Protein AF-U7NM85-F1 (afdb_monomer_lite)

Structure (mmCIF, N/CA/C/O backbone):
data_AF-U7NM85-F1
#
_entry.id   AF-U7NM85-F1
#
loop_
_atom_site.group_PDB
_atom_site.id
_atom_site.type_symbol
_atom_site.label_atom_id
_atom_site.label_alt_id
_atom_site.label_comp_id
_atom_site.label_asym_id
_atom_site.label_entity_id
_atom_site.label_seq_id
_atom_site.pdbx_PDB_ins_code
_atom_site.Cartn_x
_atom_site.Cartn_y
_atom_site.Cartn_z
_atom_site.occupancy
_atom_site.B_iso_or_equiv
_atom_site.auth_seq_id
_atom_site.auth_comp_id
_atom_site.auth_asym_id
_atom_site.auth_atom_id
_atom_site.pdbx_PDB_model_num
ATOM 1 N N . MET A 1 1 ? -12.294 -4.761 1.998 1.00 62.00 1 MET A N 1
ATOM 2 C CA . MET A 1 1 ? -12.013 -6.210 2.152 1.00 62.00 1 MET A CA 1
ATOM 3 C C . MET A 1 1 ? -13.044 -7.028 1.376 1.00 62.00 1 MET A C 1
ATOM 5 O O . MET A 1 1 ? -14.125 -6.494 1.140 1.00 62.00 1 MET A O 1
ATOM 9 N N . PRO A 1 2 ? -12.750 -8.276 0.957 1.00 69.38 2 PRO A N 1
ATOM 10 C CA . PRO A 1 2 ? -13.762 -9.160 0.371 1.00 69.38 2 PRO A CA 1
ATOM 11 C C . PRO A 1 2 ? -14.912 -9.360 1.367 1.00 69.38 2 PRO A C 1
ATOM 13 O O . PRO A 1 2 ? -14.653 -9.722 2.514 1.00 69.38 2 PRO A O 1
ATOM 16 N N . ARG A 1 3 ? -16.158 -9.092 0.951 1.00 71.69 3 ARG A N 1
ATOM 17 C CA . ARG A 1 3 ? -17.330 -9.045 1.851 1.00 71.69 3 ARG A CA 1
ATOM 18 C C . ARG A 1 3 ? -17.535 -10.335 2.647 1.00 71.69 3 ARG A C 1
ATOM 20 O O . ARG A 1 3 ? -17.899 -10.267 3.814 1.00 71.69 3 ARG A O 1
ATOM 27 N N . ASP A 1 4 ? -17.208 -11.474 2.050 1.00 82.88 4 ASP A N 1
ATOM 28 C CA . ASP A 1 4 ? -17.485 -12.786 2.637 1.00 82.88 4 ASP A CA 1
ATOM 29 C C . ASP A 1 4 ? -16.256 -13.421 3.306 1.00 82.88 4 ASP A C 1
ATOM 31 O O . ASP A 1 4 ? -16.306 -14.581 3.704 1.00 82.88 4 ASP A O 1
ATOM 35 N N . PHE A 1 5 ? -15.131 -12.702 3.432 1.00 86.75 5 PHE A N 1
ATOM 36 C CA . PHE A 1 5 ? -13.894 -13.284 3.973 1.00 86.75 5 PHE A CA 1
ATOM 37 C C . PHE A 1 5 ? -14.094 -13.855 5.383 1.00 86.75 5 PHE A C 1
ATOM 39 O O . PHE A 1 5 ? -13.822 -15.029 5.616 1.00 86.75 5 PHE A O 1
ATOM 46 N N . PHE A 1 6 ? -14.616 -13.042 6.308 1.00 85.06 6 PHE A N 1
ATOM 47 C CA . PHE A 1 6 ? -14.800 -13.452 7.702 1.00 85.06 6 PHE A CA 1
ATOM 48 C C . PHE A 1 6 ? -15.897 -14.509 7.873 1.00 85.06 6 PHE A C 1
ATOM 50 O O . PHE A 1 6 ? -15.776 -15.377 8.732 1.00 85.06 6 PHE A O 1
ATOM 57 N N . ALA A 1 7 ? -16.933 -14.476 7.029 1.00 87.50 7 ALA A N 1
ATOM 58 C CA . ALA A 1 7 ? -18.007 -15.469 7.039 1.00 87.50 7 ALA A CA 1
ATOM 59 C C . ALA A 1 7 ? -17.527 -16.868 6.615 1.00 87.50 7 ALA A C 1
ATOM 61 O O . ALA A 1 7 ? -18.120 -17.867 7.010 1.00 87.50 7 ALA A O 1
ATOM 62 N N . ASN A 1 8 ? -16.442 -16.938 5.839 1.00 88.00 8 ASN A N 1
ATOM 63 C CA . ASN A 1 8 ? -15.856 -18.181 5.343 1.00 88.00 8 ASN A CA 1
ATOM 64 C C . ASN A 1 8 ? -14.686 -18.690 6.201 1.00 88.00 8 ASN A C 1
ATOM 66 O O . ASN A 1 8 ? -13.965 -19.594 5.776 1.00 88.00 8 ASN A O 1
ATOM 70 N N . LEU A 1 9 ? -14.453 -18.114 7.386 1.00 90.19 9 LEU A N 1
ATOM 71 C CA . LEU A 1 9 ? -13.409 -18.606 8.278 1.00 90.19 9 LEU A CA 1
ATOM 72 C C . LEU A 1 9 ? -13.770 -19.985 8.829 1.00 90.19 9 LEU A C 1
ATOM 74 O O . LEU A 1 9 ? -14.888 -20.235 9.275 1.00 90.19 9 LEU A O 1
ATOM 78 N N . THR A 1 10 ? -12.778 -20.868 8.830 1.00 91.25 10 THR A N 1
ATOM 79 C CA . THR A 1 10 ? -12.891 -22.219 9.373 1.00 91.25 10 THR A CA 1
ATOM 80 C C . THR A 1 10 ? -12.144 -22.324 10.712 1.00 91.25 10 THR A C 1
ATOM 82 O O . THR A 1 10 ? -11.177 -21.588 10.930 1.00 91.25 10 THR A O 1
ATOM 85 N N . PRO A 1 11 ? -12.561 -23.225 11.626 1.00 92.00 11 PRO A N 1
ATOM 86 C CA . PRO A 1 11 ? -11.839 -23.471 12.881 1.00 92.00 11 PRO A CA 1
ATOM 87 C C . PRO A 1 11 ? -10.440 -24.067 12.674 1.00 92.00 11 PRO A C 1
ATOM 89 O O . PRO A 1 11 ? -9.566 -23.914 13.524 1.00 92.00 11 PRO A O 1
ATOM 92 N N . GLU A 1 12 ? -10.228 -24.757 11.554 1.00 94.31 12 GLU A N 1
ATOM 93 C CA . GLU A 1 12 ? -8.936 -25.319 11.175 1.00 94.31 12 GLU A CA 1
ATOM 94 C C . GLU A 1 12 ? -8.143 -24.311 10.345 1.00 94.31 12 GLU A C 1
ATOM 96 O O . GLU A 1 12 ? -8.669 -23.678 9.432 1.00 94.31 12 GLU A O 1
ATOM 101 N N . TRP A 1 13 ? -6.852 -24.161 10.634 1.00 90.56 13 TRP A N 1
ATOM 102 C CA . TRP A 1 13 ? -6.017 -23.241 9.873 1.00 90.56 13 TRP A CA 1
ATOM 103 C C . TRP A 1 13 ? -5.781 -23.756 8.451 1.00 90.56 13 TRP A C 1
ATOM 105 O O . TRP A 1 13 ? -5.129 -24.782 8.250 1.00 90.56 13 TRP A O 1
ATOM 115 N N . GLN A 1 14 ? -6.257 -23.011 7.454 1.00 90.44 14 GLN A N 1
ATOM 116 C CA . GLN A 1 14 ? -6.033 -23.300 6.043 1.00 90.44 14 GLN A CA 1
ATOM 117 C C . GLN A 1 14 ? -5.528 -22.068 5.287 1.00 90.44 14 GLN A C 1
ATOM 119 O O . GLN A 1 14 ? -5.523 -20.932 5.766 1.00 90.44 14 GLN A O 1
ATOM 124 N N . ARG A 1 15 ? -5.094 -22.282 4.039 1.00 88.19 15 ARG A N 1
ATOM 125 C CA . ARG A 1 15 ? -4.506 -21.228 3.196 1.00 88.19 15 ARG A CA 1
ATOM 126 C C . ARG A 1 15 ? -5.453 -20.035 2.981 1.00 88.19 15 ARG A C 1
ATOM 128 O O . ARG A 1 15 ? -4.959 -18.920 2.785 1.00 88.19 15 ARG A O 1
ATOM 135 N N . HIS A 1 16 ? -6.766 -20.268 2.995 1.00 87.12 16 HIS A N 1
ATOM 136 C CA . HIS A 1 16 ? -7.799 -19.256 2.773 1.00 87.12 16 HIS A CA 1
ATOM 137 C C . HIS A 1 16 ? -8.193 -18.477 4.042 1.00 87.12 16 HIS A C 1
ATOM 139 O O . HIS A 1 16 ? -8.842 -17.446 3.914 1.00 87.12 16 HIS A O 1
ATOM 145 N N . ASN A 1 17 ? -7.747 -18.886 5.237 1.00 89.19 17 ASN A N 1
ATOM 146 C CA . ASN A 1 17 ? -7.976 -18.148 6.490 1.00 89.19 17 ASN A CA 1
ATOM 147 C C . ASN A 1 17 ? -7.093 -16.890 6.609 1.00 89.19 17 ASN A C 1
ATOM 149 O O . ASN A 1 17 ? -7.230 -16.121 7.556 1.00 89.19 17 ASN A O 1
ATOM 153 N N . ALA A 1 18 ? -6.161 -16.678 5.674 1.00 89.94 18 ALA A N 1
ATOM 154 C CA . ALA A 1 18 ? -5.207 -15.575 5.706 1.00 89.94 18 ALA A CA 1
ATOM 155 C C . ALA A 1 18 ? -5.593 -14.442 4.742 1.00 89.94 18 ALA A C 1
ATOM 157 O O . ALA A 1 18 ? -5.858 -14.679 3.562 1.00 89.94 18 ALA A O 1
ATOM 158 N N . LEU A 1 19 ? -5.499 -13.196 5.215 1.00 91.56 19 LEU A N 1
ATOM 159 C CA . LEU A 1 19 ? -5.507 -12.008 4.360 1.00 91.56 19 LEU A CA 1
ATOM 16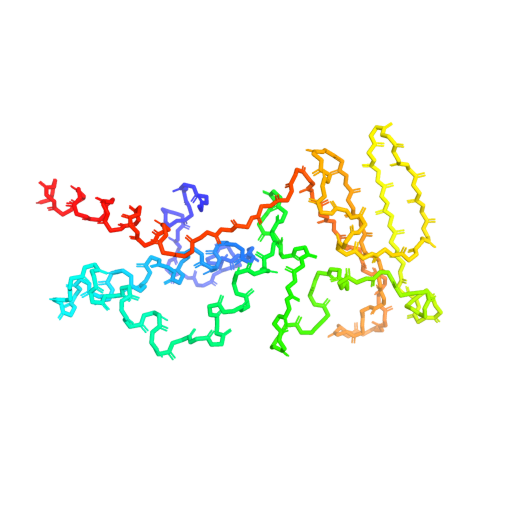0 C C . LEU A 1 19 ? -4.189 -11.937 3.575 1.00 91.56 19 LEU A C 1
ATOM 162 O O . LEU A 1 19 ? -3.108 -11.868 4.164 1.00 91.56 19 LEU A O 1
ATOM 166 N N . ARG A 1 20 ? -4.270 -11.983 2.240 1.00 89.88 20 ARG A N 1
ATOM 167 C CA . ARG A 1 20 ? -3.089 -12.133 1.366 1.00 89.88 20 ARG A CA 1
ATOM 168 C C . ARG A 1 20 ? -2.649 -10.865 0.650 1.00 89.88 20 ARG A C 1
ATOM 170 O O . ARG A 1 20 ? -1.470 -10.771 0.325 1.00 89.88 20 ARG A O 1
ATOM 177 N N . SER A 1 21 ? -3.554 -9.922 0.397 1.00 93.69 21 SER A N 1
ATOM 178 C CA . SER A 1 21 ? -3.169 -8.645 -0.207 1.00 93.69 21 SER A CA 1
ATOM 179 C C . SER A 1 21 ? -2.660 -7.676 0.854 1.00 93.69 21 SER A C 1
ATOM 181 O O . SER A 1 21 ? -3.099 -7.695 2.009 1.00 93.69 21 SER A O 1
ATOM 183 N N . ASP A 1 22 ? -1.726 -6.820 0.453 1.00 96.31 22 ASP A N 1
ATOM 184 C CA . ASP A 1 22 ? -1.146 -5.805 1.329 1.00 96.31 22 ASP A CA 1
ATOM 185 C C . ASP A 1 22 ? -2.226 -4.863 1.857 1.00 96.31 22 ASP A C 1
ATOM 187 O O . ASP A 1 22 ? -2.297 -4.598 3.057 1.00 96.31 22 ASP A O 1
ATOM 191 N N . TYR A 1 23 ? -3.135 -4.441 0.977 1.00 96.50 23 TYR A N 1
ATOM 192 C CA . TYR A 1 23 ? -4.236 -3.559 1.327 1.00 96.50 23 TYR A CA 1
ATOM 193 C C . TYR A 1 23 ? -5.235 -4.215 2.286 1.00 96.50 23 TYR A C 1
ATOM 195 O O . TYR A 1 23 ? -5.693 -3.567 3.224 1.00 96.50 23 TYR A O 1
ATOM 203 N N . ALA A 1 24 ? -5.551 -5.506 2.119 1.00 94.88 24 ALA A N 1
ATOM 204 C CA . ALA A 1 24 ? -6.451 -6.190 3.047 1.00 94.88 24 ALA A CA 1
ATOM 205 C C . ALA A 1 24 ? -5.838 -6.310 4.450 1.00 94.88 24 ALA A C 1
ATOM 207 O O . ALA A 1 24 ? -6.533 -6.088 5.438 1.00 94.88 24 ALA A O 1
ATOM 208 N N . ARG A 1 25 ? -4.531 -6.588 4.546 1.00 95.12 25 ARG A N 1
ATOM 209 C CA . ARG A 1 25 ? -3.815 -6.586 5.832 1.00 95.12 25 ARG A CA 1
ATOM 210 C C . ARG A 1 25 ? -3.790 -5.198 6.465 1.00 95.12 25 ARG A C 1
ATOM 212 O O . ARG A 1 25 ? -4.056 -5.081 7.656 1.00 95.12 25 ARG A O 1
ATOM 219 N N . ARG A 1 26 ? -3.539 -4.148 5.674 1.00 95.81 26 ARG A N 1
ATOM 220 C CA . ARG A 1 26 ? -3.637 -2.759 6.145 1.00 95.81 26 ARG A CA 1
ATOM 221 C C . ARG A 1 26 ? -5.033 -2.461 6.697 1.00 95.81 26 ARG A C 1
ATOM 223 O O . ARG A 1 26 ? -5.139 -1.899 7.780 1.00 95.81 26 ARG A O 1
ATOM 230 N N . GLN A 1 27 ? -6.084 -2.840 5.974 1.00 95.38 27 GLN A N 1
ATOM 231 C CA . GLN A 1 27 ? -7.461 -2.583 6.392 1.00 95.38 27 GLN A CA 1
ATOM 232 C C . GLN A 1 27 ? -7.817 -3.316 7.690 1.00 95.38 27 GLN A C 1
ATOM 234 O O . GLN A 1 27 ? -8.435 -2.731 8.571 1.00 95.38 27 GLN A O 1
ATOM 239 N N . ALA A 1 28 ? -7.370 -4.564 7.850 1.00 94.88 28 ALA A N 1
ATOM 240 C CA . ALA A 1 28 ? -7.542 -5.286 9.106 1.00 94.88 28 ALA A CA 1
ATOM 241 C C . ALA A 1 28 ? -6.839 -4.591 10.281 1.00 94.88 28 ALA A C 1
ATOM 243 O O . ALA A 1 28 ? -7.423 -4.505 11.354 1.00 94.88 28 ALA A O 1
ATOM 244 N N . LEU A 1 29 ? -5.628 -4.049 10.088 1.00 95.81 29 LEU A N 1
ATOM 245 C CA . LEU A 1 29 ? -4.950 -3.267 11.131 1.00 95.81 29 LEU A CA 1
ATOM 246 C C . LEU A 1 29 ? -5.770 -2.037 11.536 1.00 95.81 29 LEU A C 1
ATOM 248 O O . LEU A 1 29 ? -5.973 -1.813 12.721 1.00 95.81 29 LEU A O 1
ATOM 252 N N . VAL A 1 30 ? -6.294 -1.289 10.560 1.00 97.06 30 VAL A N 1
ATOM 253 C CA . VAL A 1 30 ? -7.152 -0.120 10.815 1.00 97.06 30 VAL A CA 1
ATOM 254 C C . VAL A 1 30 ? -8.382 -0.498 11.644 1.00 97.06 30 VAL A C 1
ATOM 256 O O . VAL A 1 30 ? -8.708 0.174 12.621 1.00 97.06 30 VAL A O 1
ATOM 259 N N . GLU A 1 31 ? -9.069 -1.574 11.263 1.00 96.19 31 GLU A N 1
ATOM 260 C CA . GLU A 1 31 ? -10.275 -2.032 11.957 1.00 96.19 31 GLU A CA 1
ATOM 261 C C . GLU A 1 31 ? -9.963 -2.529 13.376 1.00 96.19 31 GLU A C 1
ATOM 263 O O . GLU A 1 31 ? -10.697 -2.205 14.310 1.00 96.19 31 GLU A O 1
ATOM 268 N N . ILE A 1 32 ? -8.848 -3.244 13.561 1.00 97.00 32 ILE A N 1
ATOM 269 C CA . ILE A 1 32 ? -8.366 -3.672 14.881 1.00 97.00 32 ILE A CA 1
ATOM 270 C C . ILE A 1 32 ? -8.070 -2.460 15.769 1.00 97.00 32 ILE A C 1
ATOM 272 O O . ILE A 1 32 ? -8.520 -2.439 16.913 1.00 97.00 32 ILE A O 1
ATOM 276 N N . ASP A 1 33 ? -7.373 -1.444 15.255 1.00 98.00 33 ASP A N 1
ATOM 277 C CA . ASP A 1 33 ? -7.037 -0.233 16.014 1.00 98.00 33 ASP A CA 1
ATOM 278 C C . ASP A 1 33 ? -8.309 0.459 16.539 1.00 98.00 33 ASP A C 1
ATOM 280 O O . ASP A 1 33 ? -8.386 0.827 17.714 1.00 98.00 33 ASP A O 1
ATOM 284 N N . VAL A 1 34 ? -9.348 0.572 15.701 1.00 98.31 34 VAL A N 1
ATOM 285 C CA . VAL A 1 34 ? -10.644 1.145 16.100 1.00 98.31 34 VAL A CA 1
ATOM 286 C C . VAL A 1 34 ? -11.357 0.280 17.140 1.00 98.31 34 VAL A C 1
ATOM 288 O O . VAL A 1 34 ? -11.861 0.813 18.132 1.00 98.31 34 VAL A O 1
ATOM 291 N N . LEU A 1 35 ? -11.419 -1.039 16.939 1.00 97.69 35 LEU A N 1
ATOM 292 C CA . LEU A 1 35 ? -12.074 -1.952 17.881 1.00 97.69 35 LEU A CA 1
ATOM 293 C C . LEU A 1 35 ? -11.394 -1.922 19.254 1.00 97.69 35 LEU A C 1
ATO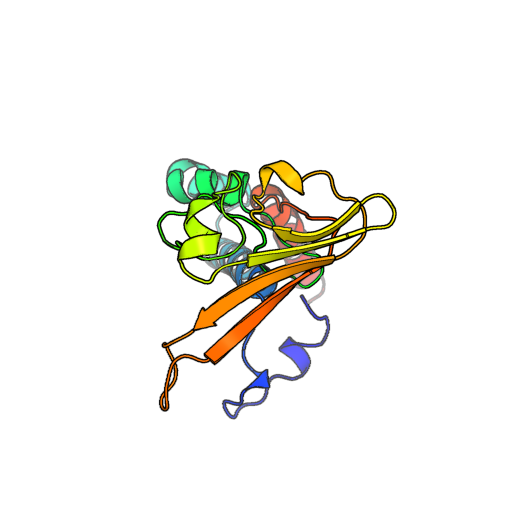M 295 O O . LEU A 1 35 ? -12.076 -1.848 20.276 1.00 97.69 35 LEU A O 1
ATOM 299 N N . VAL A 1 36 ? -10.060 -1.922 19.282 1.00 98.06 36 VAL A N 1
ATOM 300 C CA . VAL A 1 36 ? -9.278 -1.836 20.519 1.00 98.06 36 VAL A CA 1
ATOM 301 C C . VAL A 1 36 ? -9.475 -0.480 21.191 1.00 98.06 36 VAL A C 1
ATOM 303 O O . VAL A 1 36 ? -9.720 -0.439 22.395 1.00 98.06 36 VAL A O 1
ATOM 306 N N . ALA A 1 37 ? -9.450 0.624 20.439 1.00 98.25 37 ALA A N 1
ATOM 307 C CA . ALA A 1 37 ? -9.707 1.953 20.990 1.00 98.25 37 ALA A CA 1
ATOM 308 C C . ALA A 1 37 ? -11.079 2.029 21.676 1.00 98.25 37 ALA A C 1
ATOM 310 O O . ALA A 1 37 ? -11.175 2.478 22.818 1.00 98.25 37 ALA A O 1
ATOM 311 N N . LYS A 1 38 ? -12.126 1.503 21.029 1.00 97.25 38 LYS A N 1
ATOM 312 C CA . LYS A 1 38 ? -13.471 1.416 21.614 1.00 97.25 38 LYS A CA 1
ATOM 313 C C . LYS A 1 38 ? -13.517 0.527 22.855 1.00 97.25 38 LYS A C 1
ATOM 315 O O . LYS A 1 38 ? -14.130 0.913 23.846 1.00 97.25 38 LYS A O 1
ATOM 320 N N . ALA A 1 39 ? -12.871 -0.639 22.821 1.00 97.25 39 ALA A N 1
ATOM 321 C CA . ALA A 1 39 ? -12.821 -1.560 23.958 1.00 97.25 39 ALA A CA 1
ATOM 322 C C . ALA A 1 39 ? -12.116 -0.947 25.182 1.00 97.25 39 ALA A C 1
ATOM 324 O O . ALA A 1 39 ? -12.482 -1.244 26.317 1.00 97.25 39 ALA A O 1
ATOM 325 N N . LEU A 1 40 ? -11.141 -0.066 24.950 1.00 97.69 40 LEU A N 1
ATOM 326 C CA . LEU A 1 40 ? -10.436 0.689 25.988 1.00 97.69 40 LEU A CA 1
ATOM 327 C C . LEU A 1 40 ? -11.160 1.980 26.411 1.00 97.69 40 LEU A C 1
ATOM 329 O O . LEU A 1 40 ? -10.677 2.675 27.301 1.00 97.69 40 LEU A O 1
ATOM 333 N N . GLY A 1 41 ? -12.306 2.303 25.805 1.00 97.31 41 GLY A N 1
ATOM 334 C CA . GLY A 1 41 ? -13.082 3.503 26.122 1.00 97.31 41 GLY A CA 1
ATOM 335 C C . GLY A 1 41 ? -12.494 4.809 25.580 1.00 97.31 41 GLY A C 1
ATOM 336 O O . GLY A 1 41 ? -12.858 5.870 26.080 1.00 97.31 41 GLY A O 1
ATOM 337 N N . LEU A 1 42 ? -11.610 4.745 24.578 1.00 98.25 42 LEU A N 1
ATOM 338 C CA . LEU A 1 42 ? -11.065 5.931 23.916 1.00 98.25 42 LEU A CA 1
ATOM 339 C C . LEU A 1 42 ? -12.108 6.586 23.003 1.00 98.25 42 LEU A C 1
ATOM 341 O O . LEU A 1 42 ? -13.005 5.915 22.485 1.00 98.25 42 LEU A O 1
ATOM 345 N N . THR A 1 43 ? -11.959 7.883 22.743 1.00 98.31 43 THR A N 1
ATOM 346 C CA . THR A 1 43 ? -12.683 8.569 21.663 1.00 98.31 43 THR A CA 1
ATOM 347 C C . THR A 1 43 ? -11.956 8.443 20.320 1.00 98.31 43 THR A C 1
ATOM 349 O O . THR A 1 43 ? -10.783 8.064 20.238 1.00 98.31 43 THR A O 1
ATOM 352 N N . LEU A 1 44 ? -12.649 8.793 19.231 1.00 98.44 44 LEU A N 1
ATOM 353 C CA . LEU A 1 44 ? -12.047 8.854 17.898 1.00 98.44 44 LEU A CA 1
ATOM 354 C C . LEU A 1 44 ? -10.912 9.888 17.843 1.00 98.44 44 LEU A C 1
ATOM 356 O O . LEU A 1 44 ? -9.876 9.651 17.223 1.00 98.44 44 LEU A O 1
ATOM 360 N N . GLU A 1 45 ? -11.087 11.028 18.507 1.00 98.62 45 GLU A N 1
ATOM 361 C CA . GLU A 1 45 ? -10.086 12.089 18.603 1.00 98.62 45 GLU A CA 1
ATOM 362 C C . GLU A 1 45 ? -8.829 11.612 19.333 1.00 98.62 45 GLU A C 1
ATOM 364 O O . GLU A 1 45 ? -7.716 11.940 18.916 1.00 98.62 45 GLU A O 1
ATOM 369 N N . GLU A 1 46 ? -8.983 10.810 20.387 1.00 98.56 46 GLU A N 1
ATOM 370 C CA . GLU A 1 46 ? -7.863 10.213 21.118 1.00 98.56 46 GLU A CA 1
ATOM 371 C C . GLU A 1 46 ? -7.111 9.193 20.257 1.00 98.56 46 GLU A C 1
ATOM 373 O O . GLU A 1 46 ? -5.884 9.263 20.174 1.00 98.56 46 GLU A O 1
ATOM 378 N N . LEU A 1 47 ? -7.819 8.318 19.531 1.00 98.56 47 LEU A N 1
ATOM 379 C CA . LEU A 1 47 ? -7.198 7.391 18.576 1.00 98.56 47 LEU A CA 1
ATOM 380 C C . LEU A 1 47 ? -6.418 8.140 17.481 1.00 98.56 47 LEU A C 1
ATOM 382 O O . LEU A 1 47 ? -5.258 7.823 17.204 1.00 98.56 47 LEU A O 1
ATOM 386 N N . LEU A 1 48 ? -7.020 9.175 16.886 1.00 98.38 48 LEU A N 1
ATOM 387 C CA . LEU A 1 48 ? -6.352 10.031 15.901 1.00 98.38 48 LEU A CA 1
ATOM 388 C C . LEU A 1 48 ? -5.120 10.724 16.499 1.00 98.38 48 LEU A C 1
ATOM 390 O O . LEU A 1 48 ? -4.091 10.848 15.833 1.00 98.38 48 LEU A O 1
ATOM 394 N N . THR A 1 49 ? -5.201 11.157 17.757 1.00 98.38 49 THR A N 1
ATOM 395 C CA . THR A 1 49 ? -4.087 11.795 18.469 1.00 98.38 49 THR A CA 1
ATOM 396 C C . THR A 1 49 ? -2.942 10.815 18.701 1.00 98.38 49 THR A C 1
ATOM 398 O O . THR A 1 49 ? -1.795 11.144 18.393 1.00 98.38 49 THR A O 1
ATOM 401 N N . ILE A 1 50 ? -3.236 9.592 19.153 1.00 97.94 50 ILE A N 1
ATOM 402 C CA . ILE A 1 50 ? -2.246 8.517 19.295 1.00 97.94 50 ILE A CA 1
ATOM 403 C C . ILE A 1 50 ? -1.553 8.267 17.956 1.00 97.94 50 ILE A C 1
ATOM 405 O O . ILE A 1 50 ? -0.325 8.281 17.896 1.00 97.94 50 ILE A O 1
ATOM 409 N N . TYR A 1 51 ? -2.316 8.116 16.871 1.00 97.56 51 TYR A N 1
ATOM 410 C CA . TYR A 1 51 ? -1.751 7.912 15.539 1.00 97.56 51 TYR A CA 1
ATOM 411 C C . TYR A 1 51 ? -0.794 9.041 15.122 1.00 97.56 51 TYR A C 1
ATOM 413 O O . TYR A 1 51 ? 0.334 8.782 14.701 1.00 97.56 51 TYR A O 1
ATOM 421 N N . ARG A 1 52 ? -1.209 10.301 15.289 1.00 97.38 52 ARG A N 1
ATOM 422 C CA . ARG A 1 52 ? -0.412 11.473 14.892 1.00 97.38 52 ARG A CA 1
ATOM 423 C C . ARG A 1 52 ? 0.865 11.642 15.717 1.00 97.38 52 ARG A C 1
ATOM 425 O O . ARG A 1 52 ? 1.877 12.059 15.160 1.00 97.38 52 ARG A O 1
ATOM 432 N N . VAL A 1 53 ? 0.813 11.355 17.019 1.00 97.75 53 VAL A N 1
ATOM 433 C CA . VAL A 1 53 ? 1.914 11.636 17.957 1.00 97.75 53 VAL A CA 1
ATOM 434 C C . VAL A 1 53 ? 2.861 10.449 18.107 1.00 97.75 53 VAL A C 1
ATOM 436 O O . VAL A 1 53 ? 4.074 10.638 18.089 1.00 97.75 53 VAL A O 1
ATOM 439 N N . GLN A 1 54 ? 2.329 9.235 18.250 1.00 97.56 54 GLN A N 1
ATOM 440 C CA . GLN A 1 54 ? 3.131 8.048 18.568 1.00 97.56 54 GLN A CA 1
ATOM 441 C C . GLN A 1 54 ? 3.696 7.361 17.323 1.00 97.56 54 GLN A C 1
ATOM 443 O O . GLN A 1 54 ? 4.715 6.679 17.409 1.00 97.56 54 GLN A O 1
ATOM 448 N N . PHE A 1 55 ? 3.085 7.569 16.150 1.00 95.88 55 PHE A N 1
ATOM 449 C CA . PHE A 1 55 ? 3.473 6.884 14.914 1.00 95.88 55 PHE A CA 1
ATOM 450 C C . PHE A 1 55 ? 3.898 7.827 13.767 1.00 95.88 55 PHE A C 1
ATOM 452 O O . PHE A 1 55 ? 3.512 7.600 12.616 1.00 95.88 55 PHE A O 1
ATOM 459 N N . PRO A 1 56 ? 4.735 8.860 14.008 1.00 95.81 56 PRO A N 1
ATOM 460 C CA . PRO A 1 56 ? 5.077 9.853 12.986 1.00 95.81 56 PRO A CA 1
ATOM 461 C C . PRO A 1 56 ? 5.807 9.243 11.779 1.00 95.81 56 PRO A C 1
ATOM 463 O O . PRO A 1 56 ? 5.549 9.629 10.641 1.00 95.81 56 PRO A O 1
ATOM 466 N N . VAL A 1 57 ? 6.677 8.253 12.011 1.00 95.56 57 VAL A N 1
ATOM 467 C CA . VAL A 1 57 ? 7.428 7.564 10.946 1.00 95.56 57 VAL A CA 1
ATOM 468 C C . VAL A 1 57 ? 6.502 6.711 10.080 1.00 95.56 57 VAL A C 1
ATOM 470 O O . VAL A 1 57 ? 6.564 6.778 8.854 1.00 95.56 57 VAL A O 1
ATOM 473 N N . MET A 1 58 ? 5.604 5.943 10.703 1.00 94.19 58 MET A N 1
ATOM 474 C CA . MET A 1 58 ? 4.620 5.142 9.971 1.00 94.19 58 MET A CA 1
ATOM 475 C C . MET A 1 58 ? 3.705 6.040 9.137 1.00 94.19 58 MET A C 1
ATOM 477 O O . MET A 1 58 ? 3.517 5.779 7.952 1.00 94.19 58 MET A O 1
ATOM 481 N N . ARG A 1 59 ? 3.222 7.145 9.719 1.00 94.94 59 ARG A N 1
ATOM 482 C CA . ARG A 1 59 ? 2.396 8.139 9.026 1.00 94.94 59 ARG A CA 1
ATOM 483 C C . ARG A 1 59 ? 3.099 8.719 7.803 1.00 94.94 59 ARG A C 1
ATOM 485 O O . ARG A 1 59 ? 2.477 8.865 6.755 1.00 94.94 59 ARG A O 1
ATOM 492 N N . GLN A 1 60 ? 4.395 9.012 7.910 1.00 95.06 60 GLN A N 1
ATOM 493 C CA . GLN A 1 60 ? 5.194 9.467 6.772 1.00 95.06 60 GLN A CA 1
ATOM 494 C C . GLN A 1 60 ? 5.259 8.414 5.657 1.00 95.06 60 GLN A C 1
ATOM 496 O O . GLN A 1 60 ? 5.178 8.770 4.484 1.00 95.06 60 GLN A O 1
ATOM 501 N N . TYR A 1 61 ? 5.403 7.132 5.999 1.00 95.81 61 TYR A N 1
ATOM 502 C CA . TYR A 1 61 ? 5.432 6.066 4.999 1.00 95.81 61 TYR A CA 1
ATOM 503 C C . TYR A 1 61 ? 4.074 5.841 4.341 1.00 95.81 61 TYR A C 1
ATOM 505 O O . TYR A 1 61 ? 3.999 5.738 3.117 1.00 95.81 61 TYR A O 1
ATOM 513 N N . GLU A 1 62 ? 3.000 5.792 5.125 1.00 94.88 62 GLU A N 1
ATOM 514 C CA . GLU A 1 62 ? 1.644 5.603 4.606 1.00 94.88 62 GLU A CA 1
ATOM 515 C C . GLU A 1 62 ? 1.201 6.770 3.722 1.00 94.88 62 GLU A C 1
ATOM 517 O O . GLU A 1 62 ? 0.553 6.546 2.701 1.00 94.88 62 GLU A O 1
ATOM 522 N N . ALA A 1 63 ? 1.633 7.995 4.038 1.00 95.50 63 ALA A N 1
ATOM 523 C CA . ALA A 1 63 ? 1.358 9.181 3.232 1.00 95.50 63 ALA A CA 1
ATOM 524 C C . ALA A 1 63 ? 1.938 9.123 1.807 1.00 95.50 63 ALA A C 1
ATOM 526 O O . ALA A 1 63 ? 1.582 9.972 0.991 1.00 95.50 63 ALA A O 1
ATOM 527 N N . ASP A 1 64 ? 2.789 8.150 1.481 1.00 96.94 64 ASP A N 1
ATOM 528 C CA . ASP A 1 64 ? 3.277 7.934 0.116 1.00 96.94 64 ASP A CA 1
ATOM 529 C C . ASP A 1 64 ? 3.393 6.441 -0.238 1.00 96.94 64 ASP A C 1
ATOM 531 O O . ASP A 1 64 ? 4.231 6.040 -1.042 1.00 96.94 64 ASP A O 1
ATOM 535 N N . THR A 1 65 ? 2.563 5.596 0.383 1.00 98.38 65 THR A N 1
ATOM 536 C CA . THR A 1 65 ? 2.425 4.184 0.003 1.00 98.38 65 THR A CA 1
ATOM 537 C C . THR A 1 65 ? 1.196 4.010 -0.878 1.00 98.38 65 THR A C 1
ATOM 539 O O . THR A 1 65 ? 0.076 4.305 -0.461 1.00 98.38 65 THR A O 1
ATOM 542 N N . TRP A 1 66 ? 1.413 3.507 -2.088 1.00 98.56 66 TRP A N 1
ATOM 543 C CA . TRP A 1 66 ? 0.406 3.384 -3.134 1.00 98.56 66 TRP A CA 1
ATOM 544 C C . TRP A 1 66 ? 0.119 1.922 -3.448 1.00 98.56 66 TRP A C 1
ATOM 546 O O . TRP A 1 66 ? 1.015 1.074 -3.418 1.00 98.56 66 TRP A O 1
ATOM 556 N N . TYR A 1 67 ? -1.135 1.646 -3.784 1.00 98.56 67 TYR A N 1
ATOM 557 C CA . TYR A 1 67 ? -1.657 0.317 -4.063 1.00 98.56 67 TYR A CA 1
ATOM 558 C C . TYR A 1 67 ? -2.238 0.250 -5.473 1.00 98.56 67 TYR A C 1
ATOM 560 O O . TYR A 1 67 ? -2.753 1.238 -5.999 1.00 98.56 67 TYR A O 1
ATOM 568 N N . ASP A 1 68 ? -2.161 -0.932 -6.072 1.00 98.38 68 ASP A N 1
ATOM 569 C CA . ASP A 1 68 ? -2.883 -1.278 -7.291 1.00 98.38 68 ASP A CA 1
ATOM 570 C C . ASP A 1 68 ? -4.326 -1.709 -6.983 1.00 98.38 68 ASP A C 1
ATOM 572 O O . ASP A 1 68 ? -4.686 -1.947 -5.827 1.00 98.38 68 ASP A O 1
ATOM 576 N N . GLN A 1 69 ? -5.154 -1.867 -8.017 1.00 96.69 69 GLN A N 1
ATOM 577 C CA . GLN A 1 69 ? -6.562 -2.266 -7.854 1.00 96.69 69 GLN A CA 1
ATOM 578 C C . GLN A 1 69 ? -6.760 -3.659 -7.225 1.00 96.69 69 GLN A C 1
ATOM 580 O O . GLN A 1 69 ? -7.827 -3.948 -6.687 1.00 96.69 69 GLN A O 1
ATOM 585 N N . ASN A 1 70 ? -5.733 -4.513 -7.221 1.00 95.62 70 ASN A N 1
ATOM 586 C CA . ASN A 1 70 ? -5.761 -5.812 -6.546 1.00 95.62 70 ASN A CA 1
ATOM 587 C C . ASN A 1 70 ? -5.305 -5.733 -5.075 1.00 95.62 70 ASN A C 1
ATOM 589 O O . ASN A 1 70 ? -5.263 -6.745 -4.367 1.00 95.62 70 ASN A O 1
ATOM 593 N N . GLY A 1 71 ? -4.972 -4.534 -4.590 1.00 96.56 71 GLY A N 1
ATOM 594 C CA . GLY A 1 71 ? -4.543 -4.279 -3.221 1.00 96.56 71 GLY A CA 1
ATOM 595 C C . GLY A 1 71 ? -3.086 -4.649 -2.947 1.00 96.56 71 GLY A C 1
ATOM 596 O O . GLY A 1 71 ? -2.738 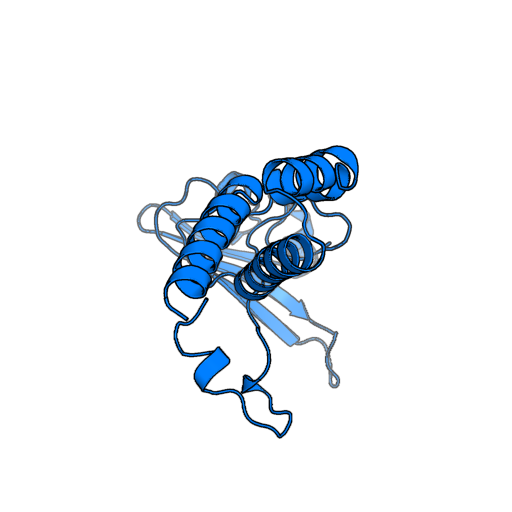-4.911 -1.795 1.00 96.56 71 GLY A O 1
ATOM 597 N N . ARG A 1 72 ? -2.241 -4.712 -3.974 1.00 97.88 72 ARG A N 1
ATOM 598 C CA . ARG A 1 72 ? -0.798 -4.943 -3.874 1.00 97.88 72 ARG A CA 1
ATOM 599 C C . ARG A 1 72 ? -0.072 -3.599 -3.830 1.00 97.88 72 ARG A C 1
ATOM 601 O O . ARG A 1 72 ? -0.461 -2.673 -4.536 1.00 97.88 72 ARG A O 1
ATOM 608 N N . ILE A 1 73 ? 0.975 -3.469 -3.018 1.00 98.50 73 ILE A N 1
ATOM 609 C CA . ILE A 1 73 ? 1.760 -2.223 -2.967 1.00 98.50 73 ILE A CA 1
ATOM 610 C C . ILE A 1 73 ? 2.527 -2.052 -4.283 1.00 98.50 73 ILE A C 1
ATOM 612 O O . ILE A 1 73 ? 3.422 -2.840 -4.584 1.00 98.50 73 ILE A O 1
ATOM 616 N N . VAL A 1 74 ? 2.202 -1.007 -5.048 1.00 98.56 74 VAL A N 1
ATOM 617 C CA . VAL A 1 74 ? 2.933 -0.632 -6.272 1.00 98.56 74 VAL A CA 1
ATOM 618 C C . VAL A 1 74 ? 4.135 0.258 -5.956 1.00 98.56 74 VAL A C 1
ATOM 620 O O . VAL A 1 74 ? 5.140 0.210 -6.660 1.00 98.56 74 VAL A O 1
ATOM 623 N N . PHE A 1 75 ? 4.077 1.031 -4.869 1.00 98.56 75 PHE A N 1
ATOM 624 C CA . PHE A 1 75 ? 5.182 1.868 -4.410 1.00 98.56 75 PHE A CA 1
ATOM 625 C C . PHE A 1 75 ? 5.092 2.145 -2.905 1.00 98.56 75 PHE A C 1
ATOM 627 O O . PHE A 1 75 ? 4.009 2.383 -2.375 1.00 98.56 75 PHE A O 1
ATOM 634 N N . THR A 1 76 ? 6.235 2.168 -2.213 1.00 98.31 76 THR A N 1
ATOM 635 C CA . THR A 1 76 ? 6.335 2.642 -0.826 1.00 98.31 76 THR A CA 1
ATOM 636 C C . THR A 1 76 ? 7.719 3.237 -0.531 1.00 98.31 76 THR A C 1
ATOM 638 O O . THR A 1 76 ? 8.731 2.699 -0.984 1.00 98.31 76 THR A O 1
ATOM 641 N N . PRO A 1 77 ? 7.822 4.325 0.259 1.00 97.00 77 PRO A N 1
ATOM 642 C CA . PRO A 1 77 ? 9.100 4.825 0.767 1.00 97.00 77 PRO A CA 1
ATOM 643 C C . PRO A 1 77 ? 9.585 4.080 2.025 1.00 97.00 77 PRO A C 1
ATOM 645 O O . PRO A 1 77 ? 10.650 4.422 2.551 1.00 97.00 77 PRO A O 1
ATOM 648 N N . SER A 1 78 ? 8.811 3.117 2.544 1.00 96.25 78 SER A N 1
ATOM 649 C CA . SER A 1 78 ? 9.111 2.418 3.796 1.00 96.25 78 SER A CA 1
ATOM 650 C C . SER A 1 78 ? 10.456 1.700 3.740 1.00 96.25 78 SER A C 1
ATOM 652 O O . SER A 1 78 ? 10.700 0.844 2.890 1.00 96.25 78 SER A O 1
ATOM 654 N N . LYS A 1 79 ? 11.327 1.996 4.709 1.00 93.25 79 LYS A N 1
ATOM 655 C CA . LYS A 1 79 ? 12.618 1.307 4.860 1.00 93.25 79 LYS A CA 1
ATOM 656 C C . LYS A 1 79 ? 12.474 -0.132 5.358 1.00 93.25 79 LYS A C 1
ATOM 658 O O . LYS A 1 79 ? 13.417 -0.898 5.226 1.00 93.25 79 LYS A O 1
ATOM 663 N N . GLY A 1 80 ? 11.311 -0.497 5.898 1.00 93.00 80 GLY A N 1
ATOM 664 C CA . GLY A 1 80 ? 11.000 -1.872 6.294 1.00 93.00 80 GLY A CA 1
ATOM 665 C C . GLY A 1 80 ? 10.497 -2.753 5.147 1.00 93.00 80 GLY A C 1
ATOM 666 O O . GLY A 1 80 ? 10.329 -3.947 5.348 1.00 93.00 80 GLY A O 1
ATOM 667 N N . LEU A 1 81 ? 10.241 -2.181 3.964 1.00 94.00 81 LEU A N 1
ATOM 668 C CA . LEU A 1 81 ? 9.670 -2.873 2.802 1.00 94.00 81 LEU A CA 1
ATOM 669 C C . LEU A 1 81 ? 10.544 -2.684 1.551 1.00 94.00 81 LEU A C 1
ATOM 671 O O . LEU A 1 81 ? 10.045 -2.461 0.449 1.00 94.00 81 LEU A O 1
ATOM 675 N N . VAL A 1 82 ? 11.869 -2.732 1.718 1.00 91.25 82 VAL A N 1
ATOM 676 C CA . VAL A 1 82 ? 12.809 -2.614 0.592 1.00 91.25 82 VAL A CA 1
ATOM 677 C C . VAL A 1 82 ? 12.533 -3.720 -0.430 1.00 91.25 82 VAL A C 1
ATOM 679 O O . VAL A 1 82 ? 12.406 -4.884 -0.070 1.00 91.25 82 VAL A O 1
ATOM 682 N N . GLY A 1 83 ? 12.433 -3.344 -1.707 1.00 90.00 83 GLY A N 1
ATOM 683 C CA . GLY A 1 83 ? 12.168 -4.268 -2.815 1.00 90.00 83 GLY A CA 1
ATOM 684 C C . GLY A 1 83 ? 10.685 -4.476 -3.142 1.00 90.00 83 GLY A C 1
ATOM 685 O O . GLY A 1 83 ? 10.376 -4.950 -4.239 1.00 90.00 83 GLY A O 1
ATOM 686 N N . VAL A 1 84 ? 9.768 -4.064 -2.257 1.00 95.19 84 VAL A N 1
ATOM 687 C CA . VAL A 1 84 ? 8.320 -4.107 -2.509 1.00 95.19 84 VAL A CA 1
ATOM 688 C C . VAL A 1 84 ? 7.920 -2.992 -3.477 1.00 95.19 84 VAL A C 1
ATOM 690 O O . VAL A 1 84 ? 8.257 -1.826 -3.268 1.00 95.19 84 VAL A O 1
ATOM 693 N N . GLY A 1 85 ? 7.171 -3.349 -4.522 1.00 97.19 85 GLY A N 1
ATOM 694 C CA . GLY A 1 85 ? 6.744 -2.412 -5.559 1.00 97.19 85 GLY A CA 1
ATOM 695 C C . GLY A 1 85 ? 7.860 -2.030 -6.540 1.00 97.19 85 GLY A C 1
ATOM 696 O O . GLY A 1 85 ? 8.855 -2.748 -6.718 1.00 97.19 85 GLY A O 1
ATOM 697 N N . LEU A 1 86 ? 7.664 -0.892 -7.203 1.00 98.12 86 LEU A N 1
ATOM 698 C CA . LEU A 1 86 ? 8.632 -0.240 -8.079 1.00 98.12 86 LEU A CA 1
ATOM 699 C C . LEU A 1 86 ? 9.572 0.674 -7.273 1.00 98.12 86 LEU A C 1
ATOM 701 O O . LEU A 1 86 ? 9.189 1.199 -6.222 1.00 98.12 86 LEU A O 1
ATOM 705 N N . PRO A 1 87 ? 10.797 0.938 -7.761 1.00 97.25 87 PRO A N 1
ATOM 706 C CA . PRO A 1 87 ? 11.625 2.007 -7.214 1.00 97.25 87 PRO A CA 1
ATOM 707 C C . PRO A 1 87 ? 10.951 3.370 -7.432 1.00 97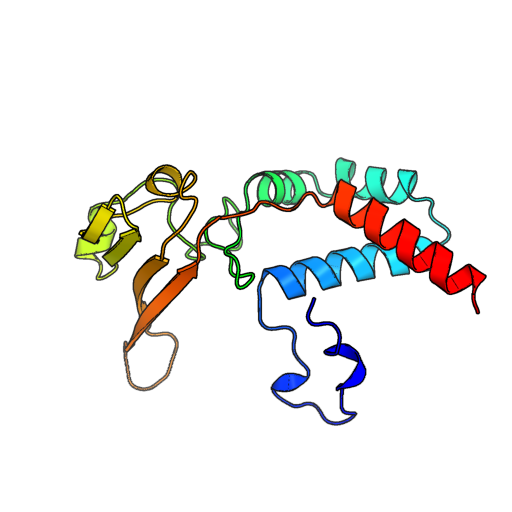.25 87 PRO A C 1
ATOM 709 O O . PRO A 1 87 ? 10.146 3.534 -8.343 1.00 97.25 87 PRO A O 1
ATOM 712 N N . ARG A 1 88 ? 11.310 4.393 -6.640 1.00 97.31 88 ARG A N 1
ATOM 713 C CA . ARG A 1 88 ? 10.751 5.749 -6.835 1.00 97.31 88 ARG A CA 1
ATOM 714 C C . ARG A 1 88 ? 11.000 6.273 -8.256 1.00 97.31 88 ARG A C 1
ATOM 716 O O . ARG A 1 88 ? 10.078 6.756 -8.899 1.00 97.31 88 ARG A O 1
ATOM 723 N N . LYS A 1 89 ? 12.244 6.153 -8.722 1.00 98.00 89 LYS A N 1
ATOM 724 C CA . LYS A 1 89 ? 12.700 6.543 -10.062 1.00 98.00 89 LYS A CA 1
ATOM 725 C C . LYS A 1 89 ? 13.204 5.317 -10.804 1.00 98.00 89 LYS A C 1
ATOM 727 O O . LYS A 1 89 ? 13.771 4.433 -10.158 1.00 98.00 89 LYS A O 1
ATOM 732 N N . ALA A 1 90 ? 13.060 5.302 -12.127 1.00 97.31 90 ALA A N 1
ATOM 733 C CA . ALA A 1 90 ? 13.661 4.275 -12.965 1.00 97.31 90 ALA A CA 1
ATOM 734 C C . ALA A 1 90 ? 15.171 4.164 -12.703 1.00 97.31 90 ALA A C 1
ATOM 736 O O . ALA A 1 90 ? 15.885 5.168 -12.613 1.00 97.31 90 ALA A O 1
ATOM 737 N N . LYS A 1 91 ? 15.664 2.927 -12.596 1.00 95.88 91 LYS A N 1
ATOM 738 C CA . LYS A 1 91 ? 17.088 2.634 -12.422 1.00 95.88 91 LYS A CA 1
ATOM 739 C C . LYS A 1 91 ? 17.575 1.721 -13.544 1.00 95.88 91 LYS A C 1
ATOM 741 O O . LYS A 1 91 ? 17.385 0.514 -13.458 1.00 95.88 91 LYS A O 1
ATOM 746 N N . PRO A 1 92 ? 18.277 2.249 -14.560 1.00 95.31 92 PRO A N 1
ATOM 747 C CA . PRO A 1 92 ? 18.851 1.424 -15.627 1.00 95.31 92 PRO A CA 1
ATOM 748 C C . PRO A 1 92 ? 19.834 0.347 -15.140 1.00 95.31 92 PRO A C 1
ATOM 750 O O . PRO A 1 92 ? 20.099 -0.605 -15.864 1.00 95.31 92 PRO A O 1
ATOM 753 N N . ALA A 1 93 ? 20.383 0.488 -13.929 1.00 94.44 93 ALA A N 1
ATOM 754 C CA . ALA A 1 93 ? 21.212 -0.539 -13.302 1.00 94.44 93 ALA A CA 1
ATOM 755 C C . ALA A 1 93 ? 20.432 -1.834 -13.004 1.00 94.44 93 ALA A C 1
ATOM 757 O O . ALA A 1 93 ? 20.985 -2.906 -13.220 1.00 94.44 93 ALA A O 1
ATOM 758 N N . GLU A 1 94 ? 19.146 -1.741 -12.630 1.00 92.44 94 GLU A N 1
ATOM 759 C CA . GLU A 1 94 ? 18.303 -2.908 -12.310 1.00 92.44 94 GLU A CA 1
ATOM 760 C C . GLU A 1 94 ? 18.159 -3.851 -13.522 1.00 92.44 94 GLU A C 1
ATOM 762 O O . GLU A 1 94 ? 18.127 -5.066 -13.349 1.00 92.44 94 GLU A O 1
ATOM 767 N N . LEU A 1 95 ? 18.213 -3.317 -14.753 1.00 93.81 95 LEU A N 1
ATOM 768 C CA . LEU A 1 95 ? 18.216 -4.119 -15.987 1.00 93.81 95 LEU A CA 1
ATOM 769 C C . LEU A 1 95 ? 19.431 -5.044 -16.091 1.00 93.81 95 LEU A C 1
ATOM 771 O O . LEU A 1 95 ? 19.323 -6.165 -16.577 1.00 93.81 95 LEU A O 1
ATOM 775 N N . LYS A 1 96 ? 20.601 -4.573 -15.646 1.00 91.62 96 LYS A N 1
ATOM 776 C CA . LYS A 1 96 ? 21.834 -5.376 -15.642 1.00 91.62 96 LYS A CA 1
ATOM 777 C C . LYS A 1 96 ? 21.821 -6.428 -14.535 1.00 91.62 96 LYS A C 1
ATOM 779 O O . LYS A 1 96 ? 22.546 -7.409 -14.631 1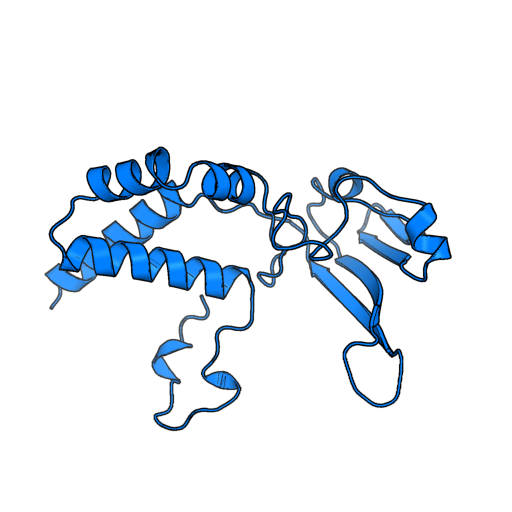.00 91.62 96 LYS A O 1
ATOM 784 N N . GLU A 1 97 ? 21.005 -6.208 -13.511 1.00 90.69 97 GLU A N 1
ATOM 785 C CA . GLU A 1 97 ? 20.787 -7.089 -12.362 1.00 90.69 97 GLU A CA 1
ATOM 786 C C . GLU A 1 97 ? 19.618 -8.068 -12.607 1.00 90.69 97 GLU A C 1
ATOM 788 O O . GLU A 1 97 ? 19.162 -8.728 -11.681 1.00 90.69 97 GLU A O 1
ATOM 793 N N . GLY A 1 98 ? 19.103 -8.152 -13.842 1.00 91.25 98 GLY A N 1
ATOM 794 C CA . GLY A 1 98 ? 18.045 -9.090 -14.236 1.00 91.25 98 GLY A CA 1
ATOM 795 C C . GLY A 1 98 ? 16.615 -8.609 -13.962 1.00 91.25 98 GLY A C 1
ATOM 796 O O . GLY A 1 98 ? 15.660 -9.253 -14.393 1.00 91.25 98 GLY A O 1
ATOM 797 N N . THR A 1 99 ? 16.435 -7.455 -13.312 1.00 95.69 99 THR A N 1
ATOM 798 C CA . THR A 1 99 ? 15.106 -6.877 -13.079 1.00 95.69 99 THR A CA 1
ATOM 799 C C . THR A 1 99 ? 14.691 -5.991 -14.245 1.00 95.69 99 THR A C 1
ATOM 801 O O . THR A 1 99 ? 15.350 -5.002 -14.562 1.00 95.69 99 THR A O 1
ATOM 804 N N . HIS A 1 100 ? 13.553 -6.296 -14.855 1.00 97.25 100 HIS A N 1
ATOM 805 C CA . HIS A 1 100 ? 13.017 -5.527 -15.969 1.00 97.25 100 HIS A CA 1
ATOM 806 C C . HIS A 1 100 ? 11.515 -5.310 -15.833 1.00 97.25 100 HIS A C 1
ATOM 808 O O . HIS A 1 100 ? 10.805 -6.044 -15.143 1.00 97.25 100 HIS A O 1
ATOM 814 N N . TYR A 1 101 ? 11.027 -4.267 -16.495 1.00 98.31 101 TYR A N 1
ATOM 815 C CA . TYR A 1 101 ? 9.645 -3.838 -16.386 1.00 98.31 101 TYR A CA 1
ATOM 816 C C . TYR A 1 101 ? 8.968 -3.838 -17.754 1.00 98.31 101 TYR A C 1
ATOM 818 O O . TYR A 1 101 ? 9.612 -3.690 -18.797 1.00 98.31 101 TYR A O 1
ATOM 826 N N . SER A 1 102 ? 7.650 -3.993 -17.739 1.00 98.25 102 SER A N 1
ATOM 827 C CA . SER A 1 102 ? 6.801 -3.715 -18.895 1.00 98.25 102 SER A CA 1
ATOM 828 C C . SER A 1 102 ? 5.626 -2.846 -18.488 1.00 98.25 102 SER A C 1
ATOM 830 O O . SER A 1 102 ? 5.163 -2.889 -17.346 1.00 98.25 102 SER A O 1
ATOM 832 N N . ILE A 1 103 ? 5.165 -2.054 -19.442 1.00 98.44 103 ILE A N 1
ATOM 833 C CA . ILE A 1 103 ? 3.991 -1.206 -19.330 1.00 98.44 103 ILE A CA 1
ATOM 834 C C . ILE A 1 103 ? 3.121 -1.455 -20.552 1.00 98.44 103 ILE A C 1
ATOM 836 O O . ILE A 1 103 ? 3.612 -1.475 -21.678 1.00 98.44 103 ILE A O 1
ATOM 840 N N . GLU A 1 104 ? 1.834 -1.657 -20.317 1.00 98.38 104 GLU A N 1
ATOM 841 C CA . GLU A 1 104 ? 0.820 -1.779 -21.354 1.00 98.38 104 GLU A CA 1
ATOM 842 C C . GLU A 1 104 ? -0.366 -0.895 -20.981 1.00 98.38 104 GLU A C 1
ATOM 844 O O . GLU A 1 104 ? -1.134 -1.205 -20.072 1.00 98.38 104 GLU A O 1
ATOM 849 N N . SER A 1 105 ? -0.507 0.218 -21.687 1.00 96.50 105 SER A N 1
ATOM 850 C CA . SER A 1 105 ? -1.652 1.122 -21.649 1.00 96.50 105 SER A CA 1
ATOM 851 C C . SER A 1 105 ? -2.014 1.527 -23.087 1.00 96.50 105 SER A C 1
ATOM 853 O O . SER A 1 105 ? -1.221 1.289 -24.003 1.00 96.50 105 SER A O 1
ATOM 855 N N . PRO A 1 106 ? -3.182 2.148 -23.330 1.00 96.06 106 PRO A N 1
ATOM 856 C CA . PRO A 1 106 ? -3.536 2.599 -24.678 1.00 96.06 106 PRO A CA 1
ATOM 857 C C . PRO A 1 106 ? -2.551 3.616 -25.269 1.00 96.06 106 PRO A C 1
ATOM 859 O O . PRO A 1 106 ? -2.420 3.705 -26.486 1.00 96.06 106 PRO A O 1
ATOM 862 N N . GLU A 1 107 ? -1.859 4.378 -24.420 1.00 93.25 107 GLU A N 1
ATOM 863 C CA . GLU A 1 107 ? -0.920 5.426 -24.836 1.00 93.25 107 GLU A CA 1
ATOM 864 C C . GLU A 1 107 ? 0.533 4.938 -24.902 1.00 93.25 107 GLU A C 1
ATOM 866 O O . GLU A 1 107 ? 1.369 5.564 -25.556 1.00 93.25 107 GLU A O 1
ATOM 871 N N . ARG A 1 108 ? 0.862 3.841 -24.209 1.00 94.50 108 ARG A N 1
ATOM 872 C CA . ARG A 1 108 ? 2.245 3.410 -23.993 1.00 94.50 108 ARG A CA 1
ATOM 873 C C . ARG A 1 108 ? 2.344 1.892 -23.874 1.00 94.50 108 ARG A C 1
ATOM 875 O O . ARG A 1 108 ? 1.782 1.296 -22.959 1.00 94.50 108 ARG A O 1
ATOM 882 N N . SER A 1 109 ? 3.124 1.275 -24.761 1.00 97.75 109 SER A N 1
ATOM 883 C CA . SER A 1 109 ? 3.472 -0.146 -24.680 1.00 97.75 109 SER A CA 1
ATOM 884 C C . SER A 1 109 ? 4.975 -0.331 -24.853 1.00 97.75 109 SER A C 1
ATOM 886 O O . SER A 1 109 ? 5.522 -0.059 -25.919 1.00 97.75 109 SER A O 1
ATOM 888 N N . GLU A 1 110 ? 5.645 -0.757 -23.786 1.00 98.06 110 GLU A N 1
ATOM 889 C CA . GLU A 1 110 ? 7.094 -0.960 -23.752 1.00 98.06 110 GLU A CA 1
ATOM 890 C C . GLU A 1 110 ? 7.443 -2.169 -22.877 1.00 98.06 110 GLU A C 1
ATOM 892 O O . GLU A 1 110 ? 6.789 -2.435 -21.866 1.00 98.06 110 GLU A O 1
ATOM 897 N N . TYR A 1 111 ? 8.507 -2.884 -23.247 1.00 97.81 111 TYR A N 1
ATOM 898 C CA . TYR A 1 111 ? 8.949 -4.117 -22.594 1.00 97.81 111 TYR A CA 1
ATOM 899 C C . TYR A 1 111 ? 10.460 -4.090 -22.378 1.00 97.81 111 TYR A C 1
ATOM 901 O O . TYR A 1 111 ? 11.195 -3.531 -23.190 1.00 97.81 111 TYR A O 1
ATOM 909 N N . GLY A 1 112 ? 10.930 -4.723 -21.301 1.00 96.88 112 GLY A N 1
ATOM 910 C CA . GLY A 1 112 ? 12.363 -4.820 -21.010 1.00 96.88 112 GLY A CA 1
ATOM 911 C C . GLY A 1 112 ? 12.998 -3.487 -20.601 1.00 96.88 112 GLY A C 1
ATOM 912 O O . GLY A 1 112 ? 14.200 -3.300 -20.778 1.00 96.88 112 GLY A O 1
ATOM 913 N N . ILE A 1 113 ? 12.200 -2.545 -20.090 1.00 97.69 113 ILE A N 1
ATOM 914 C CA . ILE A 1 113 ? 12.646 -1.192 -19.737 1.00 97.69 113 ILE A CA 1
ATOM 915 C C . ILE A 1 113 ? 12.932 -1.065 -18.243 1.00 97.69 113 ILE A C 1
ATOM 917 O O . ILE A 1 113 ? 12.455 -1.862 -17.436 1.00 97.69 113 ILE A O 1
ATOM 921 N N . ALA A 1 114 ? 13.694 -0.039 -17.865 1.00 97.69 114 ALA A N 1
ATOM 922 C CA . ALA A 1 114 ? 13.729 0.426 -16.485 1.00 97.69 114 ALA A CA 1
ATOM 923 C C . ALA A 1 114 ? 12.504 1.311 -16.237 1.00 97.69 114 ALA A C 1
ATOM 925 O O . ALA A 1 114 ? 12.192 2.169 -17.061 1.00 97.69 114 ALA A O 1
ATOM 926 N N . LEU A 1 115 ? 11.831 1.123 -15.104 1.00 97.50 115 LEU A N 1
ATOM 927 C CA . LEU A 1 115 ? 10.619 1.866 -14.776 1.00 97.50 115 LEU A CA 1
ATOM 928 C C . LEU A 1 115 ? 10.571 2.157 -13.277 1.00 97.50 115 LEU A C 1
ATOM 930 O O . LEU A 1 115 ? 10.934 1.311 -12.460 1.00 97.50 115 LEU A O 1
ATOM 934 N N . GLY A 1 116 ? 10.150 3.362 -12.913 1.00 98.00 116 GLY A N 1
ATOM 935 C CA . GLY A 1 116 ? 9.897 3.764 -11.537 1.00 98.00 116 GLY A CA 1
ATOM 936 C C . GLY A 1 116 ? 8.464 4.229 -11.324 1.00 98.00 116 GLY A C 1
ATOM 937 O O . GLY A 1 116 ? 7.705 4.464 -12.260 1.00 98.00 116 GLY A O 1
ATOM 938 N N . TRP A 1 117 ? 8.105 4.397 -10.056 1.00 98.38 117 TRP A N 1
ATOM 939 C CA . TRP A 1 117 ? 6.813 4.925 -9.632 1.00 98.38 117 TRP A CA 1
ATOM 940 C C . TRP A 1 117 ? 6.489 6.281 -10.271 1.00 98.38 117 TRP A C 1
ATOM 942 O O . TRP A 1 117 ? 5.374 6.486 -10.745 1.00 98.38 117 TRP A O 1
ATOM 952 N N . GLU A 1 118 ? 7.464 7.195 -10.335 1.00 98.38 118 GLU A N 1
ATOM 953 C CA . GLU A 1 118 ? 7.280 8.524 -10.935 1.00 98.38 118 GLU A CA 1
ATOM 954 C C . GLU A 1 118 ? 6.864 8.469 -12.416 1.00 98.38 118 GLU A C 1
ATOM 956 O O . GLU A 1 118 ? 6.182 9.386 -12.872 1.00 98.38 118 GLU A O 1
ATOM 961 N N . ASP A 1 119 ? 7.199 7.388 -13.131 1.00 97.94 119 ASP A N 1
ATOM 962 C CA . ASP A 1 119 ? 6.873 7.197 -14.550 1.00 97.94 119 ASP A CA 1
ATOM 963 C C . ASP A 1 119 ? 5.439 6.690 -14.782 1.00 97.94 119 ASP A C 1
ATOM 965 O O . ASP A 1 119 ? 4.941 6.759 -15.906 1.00 97.94 119 ASP A O 1
ATOM 969 N N . ILE A 1 120 ? 4.789 6.143 -13.744 1.00 97.88 120 ILE A N 1
ATOM 970 C CA . ILE A 1 120 ? 3.493 5.450 -13.855 1.00 97.88 120 ILE A CA 1
ATOM 971 C C . ILE A 1 120 ? 2.403 5.994 -12.929 1.00 97.88 120 ILE A C 1
ATOM 973 O O . ILE A 1 120 ? 1.244 5.615 -13.065 1.00 97.88 120 ILE A O 1
ATOM 977 N N . LYS A 1 121 ? 2.742 6.872 -11.979 1.00 97.62 121 LYS A N 1
ATOM 978 C CA . LYS A 1 121 ? 1.819 7.330 -10.926 1.00 97.62 121 LYS A CA 1
ATOM 979 C C . LYS A 1 121 ? 0.523 7.973 -11.427 1.00 97.62 121 LYS A C 1
ATOM 981 O O . LYS A 1 121 ? -0.478 7.923 -10.726 1.00 97.62 121 LYS A O 1
ATOM 986 N N . GLU A 1 122 ? 0.543 8.552 -12.627 1.00 97.31 122 GLU A N 1
ATOM 987 C CA . GLU A 1 122 ? -0.621 9.204 -13.243 1.00 97.31 122 GLU A CA 1
ATOM 988 C C . GLU A 1 122 ? -1.428 8.266 -14.160 1.00 97.31 122 GLU A C 1
ATOM 990 O O . GLU A 1 122 ? -2.417 8.695 -14.756 1.00 97.31 122 GLU A O 1
ATOM 995 N N . MET A 1 123 ? -1.030 6.994 -14.301 1.00 97.56 123 MET A N 1
ATOM 996 C CA . MET A 1 123 ? -1.746 6.033 -15.143 1.00 97.56 123 MET A CA 1
ATOM 997 C C . MET A 1 123 ? -3.178 5.831 -14.647 1.00 97.56 123 MET A C 1
ATOM 999 O O . MET A 1 123 ? -3.405 5.468 -13.492 1.00 97.56 123 MET A O 1
ATOM 1003 N N . GLN A 1 124 ? -4.136 6.016 -15.555 1.00 97.12 124 GLN A N 1
ATOM 1004 C CA . GLN A 1 124 ? -5.560 5.812 -15.277 1.00 97.12 124 GLN A CA 1
ATOM 1005 C C . GLN A 1 124 ? -6.037 4.407 -15.647 1.00 97.12 124 GLN A C 1
ATOM 1007 O O . GLN A 1 124 ? -6.978 3.898 -15.049 1.00 97.12 124 GLN A O 1
ATOM 1012 N N . GLU A 1 125 ? -5.367 3.759 -16.598 1.00 97.56 125 GLU A N 1
ATOM 1013 C CA . GLU A 1 125 ? -5.660 2.395 -17.019 1.00 97.56 125 GLU A CA 1
ATOM 1014 C C . GLU A 1 125 ? -4.408 1.697 -17.555 1.00 97.56 125 GLU A C 1
ATOM 1016 O O . GLU A 1 125 ? -3.382 2.329 -17.829 1.00 97.56 125 GLU A O 1
ATOM 1021 N N . GLY A 1 126 ? -4.499 0.376 -17.686 1.00 97.69 126 GLY A N 1
ATOM 1022 C CA . GLY A 1 126 ? -3.401 -0.470 -18.134 1.00 97.69 126 GLY A CA 1
ATOM 1023 C C . GLY A 1 126 ? -2.721 -1.249 -17.012 1.00 97.69 126 GLY A C 1
ATOM 1024 O O . GLY A 1 126 ? -3.158 -1.271 -15.857 1.00 97.69 126 GLY A O 1
ATOM 1025 N N . VAL A 1 127 ? -1.654 -1.938 -17.396 1.00 98.38 127 VAL A N 1
ATOM 1026 C CA . VAL A 1 127 ? -0.953 -2.919 -16.577 1.00 98.38 127 VAL A CA 1
ATOM 1027 C C . VAL A 1 127 ? 0.534 -2.608 -16.571 1.00 98.38 127 VAL A C 1
ATOM 1029 O O . VAL A 1 127 ? 1.134 -2.343 -17.611 1.00 98.38 127 VAL A O 1
ATOM 1032 N N . VAL A 1 128 ? 1.140 -2.687 -15.391 1.00 98.56 128 VAL A N 1
ATOM 1033 C CA . VAL A 1 128 ? 2.592 -2.634 -15.218 1.00 98.56 128 VAL A CA 1
ATOM 1034 C C . VAL A 1 128 ? 3.057 -3.973 -14.675 1.00 98.56 128 VAL A C 1
ATOM 1036 O O . VAL A 1 128 ? 2.454 -4.508 -13.743 1.00 98.56 128 VAL A O 1
ATOM 1039 N N . ARG A 1 129 ? 4.139 -4.525 -15.221 1.00 98.56 129 ARG A N 1
ATOM 1040 C CA . ARG A 1 129 ? 4.755 -5.745 -14.687 1.00 98.56 129 ARG A CA 1
ATOM 1041 C C . ARG A 1 129 ? 6.200 -5.499 -14.306 1.00 98.56 129 ARG A C 1
ATOM 1043 O O . ARG A 1 129 ? 6.918 -4.804 -15.017 1.00 98.56 129 ARG A O 1
ATOM 1050 N N . LYS A 1 130 ? 6.603 -6.097 -13.191 1.00 97.94 130 LYS A N 1
ATOM 1051 C CA . LYS A 1 130 ? 7.983 -6.179 -12.716 1.00 97.94 130 LYS A CA 1
ATOM 1052 C C . LYS A 1 130 ? 8.392 -7.641 -12.764 1.00 97.94 130 LYS A C 1
ATOM 1054 O O . LYS A 1 130 ? 7.789 -8.446 -12.058 1.00 97.94 130 LYS A O 1
ATOM 1059 N N . THR A 1 131 ? 9.400 -7.956 -13.559 1.00 97.44 131 THR A N 1
ATOM 1060 C CA . THR A 1 131 ? 9.991 -9.290 -13.639 1.00 97.44 131 THR A CA 1
ATOM 1061 C C . THR A 1 131 ? 11.385 -9.247 -13.032 1.00 97.44 131 THR A C 1
ATOM 1063 O O . THR A 1 131 ? 12.142 -8.319 -13.313 1.00 97.44 131 THR A O 1
ATOM 1066 N N . TYR A 1 132 ? 11.701 -10.200 -12.162 1.00 94.69 132 TYR A N 1
ATOM 1067 C CA . TYR A 1 132 ? 12.985 -10.291 -11.471 1.00 94.69 132 TYR A CA 1
ATOM 1068 C C . TYR A 1 132 ? 13.318 -11.747 -11.133 1.00 94.69 132 TYR A C 1
ATOM 1070 O O . TYR A 1 132 ? 12.448 -12.617 -11.163 1.00 94.69 132 TYR A O 1
ATOM 1078 N N . GLU A 1 133 ? 14.580 -11.991 -10.799 1.00 92.50 133 GLU A N 1
ATOM 1079 C CA . GLU A 1 133 ? 15.069 -13.286 -10.338 1.00 92.50 133 GLU A CA 1
ATOM 1080 C C . GLU A 1 133 ? 14.791 -13.460 -8.834 1.00 92.50 133 GLU A C 1
ATOM 1082 O O . GLU A 1 133 ? 15.190 -12.622 -8.026 1.00 92.50 133 GLU A O 1
ATOM 1087 N N . ASP A 1 134 ? 14.070 -14.518 -8.462 1.00 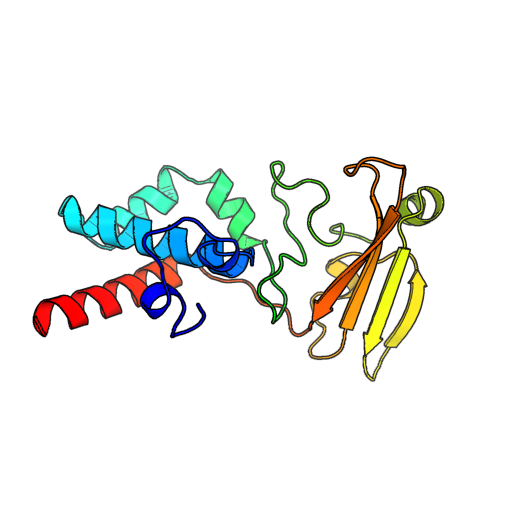89.06 134 ASP A N 1
ATOM 1088 C CA . ASP A 1 134 ? 13.707 -14.856 -7.083 1.00 89.06 134 ASP A CA 1
ATOM 1089 C C . ASP A 1 134 ? 14.402 -16.156 -6.663 1.00 89.06 134 ASP A C 1
ATOM 1091 O O . ASP A 1 134 ? 14.062 -17.239 -7.140 1.00 89.06 134 ASP A O 1
ATOM 1095 N N . ASP A 1 135 ? 15.379 -16.045 -5.765 1.00 88.94 135 ASP A N 1
ATOM 1096 C CA . ASP A 1 135 ? 16.152 -17.157 -5.207 1.00 88.94 135 ASP A CA 1
ATOM 1097 C C . ASP A 1 135 ? 15.673 -17.581 -3.805 1.00 88.94 135 ASP A C 1
ATOM 1099 O O . ASP A 1 135 ? 16.336 -18.358 -3.116 1.00 88.94 135 ASP A O 1
ATOM 1103 N N . THR A 1 136 ? 14.509 -17.092 -3.361 1.00 86.19 136 THR A N 1
ATOM 1104 C CA . THR A 1 136 ? 14.000 -17.360 -2.006 1.00 86.19 136 THR A CA 1
ATOM 1105 C C . THR A 1 136 ? 13.402 -18.760 -1.839 1.00 86.19 136 THR A C 1
ATOM 1107 O O . THR A 1 136 ? 13.155 -19.193 -0.708 1.00 86.19 136 THR A O 1
ATOM 1110 N N . LEU A 1 137 ? 13.170 -19.484 -2.940 1.00 84.25 137 LEU A N 1
ATOM 1111 C CA . LEU A 1 137 ? 12.666 -20.858 -2.950 1.00 84.25 137 LEU A CA 1
ATOM 1112 C C . LEU A 1 137 ? 13.792 -21.871 -3.243 1.00 84.25 137 LEU A C 1
ATOM 1114 O O . LEU A 1 137 ? 14.736 -21.548 -3.961 1.00 84.25 137 LEU A O 1
ATOM 1118 N N . PRO A 1 138 ? 13.698 -23.115 -2.726 1.00 85.19 138 PRO A N 1
ATOM 1119 C CA . PRO A 1 138 ? 14.613 -24.193 -3.099 1.00 85.19 138 PRO A CA 1
ATOM 1120 C C . PRO A 1 138 ? 14.661 -24.435 -4.618 1.00 85.19 138 PRO A C 1
ATOM 1122 O O . PRO A 1 138 ? 13.728 -24.091 -5.341 1.00 85.19 138 PRO A O 1
ATOM 1125 N N . ASP A 1 139 ? 15.737 -25.077 -5.076 1.00 85.88 139 ASP A N 1
ATOM 1126 C CA . ASP A 1 139 ? 15.953 -25.517 -6.466 1.00 85.88 139 ASP A CA 1
ATOM 1127 C C . ASP A 1 139 ? 16.266 -24.417 -7.498 1.00 85.88 139 ASP A C 1
ATOM 1129 O O . ASP A 1 139 ? 16.341 -24.690 -8.696 1.00 85.88 139 ASP A O 1
ATOM 1133 N N . GLY A 1 140 ? 16.601 -23.217 -7.022 1.00 78.88 140 GLY A N 1
ATOM 1134 C CA . GLY A 1 140 ? 17.345 -22.217 -7.784 1.00 78.88 140 GLY A CA 1
ATOM 1135 C C . GLY A 1 140 ? 16.618 -20.887 -7.938 1.00 78.88 140 GLY A C 1
ATOM 1136 O O . GLY A 1 140 ? 15.523 -20.711 -7.411 1.00 78.88 140 GLY A O 1
ATOM 1137 N N . PRO A 1 141 ? 17.247 -19.937 -8.638 1.00 84.50 141 PRO A N 1
ATOM 1138 C CA . PRO A 1 141 ? 16.596 -18.693 -8.992 1.00 84.50 141 PRO A CA 1
ATOM 1139 C C . PRO A 1 141 ? 15.492 -18.921 -10.029 1.00 84.50 141 PRO A C 1
ATOM 1141 O O . PRO A 1 141 ? 15.728 -19.494 -11.096 1.00 84.50 141 PRO A O 1
ATOM 1144 N N . TRP A 1 142 ? 14.290 -18.440 -9.728 1.00 89.06 142 TRP A N 1
ATOM 1145 C CA . TRP A 1 142 ? 13.134 -18.493 -10.618 1.00 89.06 142 TRP A CA 1
ATOM 1146 C C . TRP A 1 142 ? 12.828 -17.102 -11.155 1.00 89.06 142 TRP A C 1
ATOM 1148 O O . TRP A 1 142 ? 12.809 -16.125 -10.406 1.00 89.06 142 TRP A O 1
ATOM 1158 N N . GLU A 1 143 ? 12.506 -17.002 -12.441 1.00 92.94 143 GLU A N 1
ATOM 1159 C CA . GLU A 1 143 ? 11.956 -15.759 -12.969 1.00 92.94 143 GLU A CA 1
ATOM 1160 C C . GLU A 1 143 ? 10.537 -15.555 -12.420 1.00 92.94 143 GLU A C 1
ATOM 1162 O O . GLU A 1 143 ? 9.634 -16.364 -12.642 1.00 92.94 143 GLU A O 1
ATOM 1167 N N . THR A 1 144 ? 10.345 -14.462 -11.684 1.00 94.12 144 THR A N 1
ATOM 1168 C CA . THR A 1 144 ? 9.073 -14.101 -11.063 1.00 94.12 144 THR A CA 1
ATOM 1169 C C . THR A 1 144 ? 8.557 -12.799 -11.648 1.00 94.12 144 THR A C 1
ATOM 1171 O O . THR A 1 144 ? 9.254 -11.785 -11.650 1.00 94.12 144 THR A O 1
ATOM 1174 N N . THR A 1 145 ? 7.293 -12.796 -12.077 1.00 97.00 145 THR A N 1
ATOM 1175 C CA . THR A 1 145 ? 6.610 -11.595 -12.570 1.00 97.00 145 THR A CA 1
ATOM 1176 C C . THR A 1 145 ? 5.492 -11.169 -11.627 1.00 97.00 145 THR A C 1
ATOM 1178 O O . THR A 1 145 ? 4.527 -11.898 -11.390 1.00 97.00 145 THR A O 1
ATOM 1181 N N . VAL A 1 146 ? 5.573 -9.932 -11.140 1.00 97.12 146 VAL A N 1
ATOM 1182 C CA . VAL A 1 146 ? 4.505 -9.270 -10.387 1.00 97.12 146 VAL A CA 1
ATOM 1183 C C . VAL A 1 146 ? 3.764 -8.311 -11.307 1.00 97.12 146 VAL A C 1
ATOM 1185 O O . VAL A 1 146 ? 4.382 -7.519 -12.012 1.00 97.12 146 VAL A O 1
ATOM 1188 N N . THR A 1 147 ? 2.435 -8.375 -11.279 1.00 98.25 147 THR A N 1
ATOM 1189 C CA . THR A 1 147 ? 1.543 -7.532 -12.084 1.00 98.25 147 THR A CA 1
ATOM 1190 C C . THR A 1 147 ? 0.829 -6.514 -11.195 1.00 98.25 147 THR A C 1
ATOM 1192 O O . THR A 1 147 ? 0.326 -6.885 -10.133 1.00 98.25 147 THR A O 1
ATOM 1195 N N . TYR A 1 148 ? 0.774 -5.260 -11.645 1.00 98.50 148 TYR A N 1
ATOM 1196 C CA . TYR A 1 148 ? 0.092 -4.140 -10.999 1.00 98.50 148 TYR A CA 1
ATOM 1197 C C . TYR A 1 148 ? -0.948 -3.543 -11.950 1.00 98.50 148 TYR A C 1
ATOM 1199 O O . TYR A 1 148 ? -0.635 -3.225 -13.099 1.00 98.50 148 TYR A O 1
ATOM 1207 N N . GLN A 1 149 ? -2.173 -3.375 -11.459 1.00 98.38 149 GLN A N 1
ATOM 1208 C CA . GLN A 1 149 ? -3.302 -2.836 -12.213 1.00 98.38 149 GLN A CA 1
ATOM 1209 C C . GLN A 1 149 ? -3.555 -1.360 -11.869 1.00 98.38 149 GLN A C 1
ATOM 1211 O O . GLN A 1 149 ? -3.851 -1.040 -10.715 1.00 98.38 149 GLN A O 1
ATOM 1216 N N . ALA A 1 150 ? -3.483 -0.482 -12.874 1.00 97.88 150 ALA A N 1
ATOM 1217 C CA . ALA A 1 150 ? -3.894 0.920 -12.762 1.00 97.88 150 ALA A CA 1
ATOM 1218 C C . ALA A 1 150 ? -5.442 1.058 -12.797 1.00 97.88 150 ALA A C 1
ATOM 1220 O O . ALA A 1 150 ? -6.103 0.168 -13.350 1.00 97.88 150 ALA A O 1
ATOM 1221 N N . PRO A 1 151 ? -6.035 2.136 -12.237 1.00 98.38 151 PRO A N 1
ATOM 1222 C CA . PRO A 1 151 ? -5.370 3.272 -11.592 1.00 98.38 151 PRO A CA 1
ATOM 1223 C C . PRO A 1 151 ? -4.797 2.906 -10.223 1.00 98.38 151 PRO A C 1
ATOM 1225 O O . PRO A 1 151 ? -5.232 1.952 -9.583 1.00 98.38 151 PRO A O 1
ATOM 1228 N N . PHE A 1 152 ? -3.817 3.665 -9.752 1.00 98.38 152 PHE A N 1
ATOM 1229 C CA . PHE A 1 152 ? -3.226 3.450 -8.432 1.00 98.38 152 PHE A CA 1
ATOM 1230 C C . PHE A 1 152 ? -3.893 4.343 -7.393 1.00 98.38 152 PHE A C 1
ATOM 1232 O O . PHE A 1 152 ? -4.304 5.463 -7.695 1.00 98.38 152 PHE A O 1
ATOM 1239 N N . PHE A 1 153 ? -3.995 3.869 -6.155 1.00 98.06 153 PHE A N 1
ATOM 1240 C CA . PHE A 1 153 ? -4.633 4.630 -5.088 1.00 98.06 153 PHE A CA 1
ATOM 1241 C C . PHE A 1 153 ? -3.786 4.671 -3.822 1.00 98.06 153 PHE A C 1
ATOM 1243 O O . PHE A 1 153 ? -2.998 3.771 -3.527 1.00 98.06 153 PHE A O 1
ATOM 1250 N N . ARG A 1 154 ? -3.979 5.740 -3.051 1.00 97.62 154 ARG A N 1
ATOM 1251 C CA . ARG A 1 154 ? -3.327 5.962 -1.765 1.00 97.62 154 ARG A CA 1
ATOM 1252 C C . ARG A 1 154 ? -4.400 6.124 -0.692 1.00 97.62 154 ARG A C 1
ATOM 1254 O O . ARG A 1 154 ? -5.132 7.113 -0.740 1.00 97.62 154 ARG A O 1
ATOM 1261 N N . PRO A 1 155 ? -4.512 5.187 0.257 1.00 96.50 155 PRO A N 1
ATOM 1262 C CA . PRO A 1 155 ? -5.509 5.282 1.309 1.00 96.50 155 PRO A CA 1
ATOM 1263 C C . PRO A 1 155 ? -5.102 6.300 2.383 1.00 96.50 155 PRO A C 1
ATOM 1265 O O . PRO A 1 155 ? -3.915 6.491 2.658 1.00 96.50 155 PRO A O 1
ATOM 1268 N N . ASP A 1 156 ? -6.091 6.917 3.027 1.00 97.12 156 ASP A N 1
ATOM 1269 C CA . ASP A 1 156 ? -5.895 7.836 4.150 1.00 97.12 156 ASP A CA 1
ATOM 1270 C C . ASP A 1 156 ? -6.312 7.143 5.448 1.00 97.12 156 ASP A C 1
ATOM 1272 O O . ASP A 1 156 ? -7.486 6.865 5.668 1.00 97.12 156 ASP A O 1
ATOM 1276 N N . ARG A 1 157 ? -5.343 6.847 6.323 1.00 97.12 157 ARG A N 1
ATOM 1277 C CA . ARG A 1 157 ? -5.614 6.121 7.573 1.00 97.12 157 ARG A CA 1
ATOM 1278 C C . ARG A 1 157 ? -6.542 6.887 8.514 1.00 97.12 157 ARG A C 1
ATOM 1280 O O . ARG A 1 157 ? -7.327 6.260 9.216 1.00 97.12 157 ARG A O 1
ATOM 1287 N N . GLU A 1 158 ? -6.445 8.215 8.564 1.00 97.88 158 GLU A N 1
ATOM 1288 C CA . GLU A 1 158 ? -7.307 9.006 9.444 1.00 97.88 158 GLU A CA 1
ATOM 1289 C C . GLU A 1 158 ? -8.754 8.956 8.953 1.00 97.88 158 GLU A C 1
ATOM 1291 O O . GLU A 1 158 ? -9.665 8.842 9.768 1.00 97.88 158 GLU A O 1
ATOM 1296 N N . GLU A 1 159 ? -8.961 9.000 7.637 1.00 98.00 159 GLU A N 1
ATOM 1297 C CA . GLU A 1 159 ? -10.281 8.805 7.041 1.00 98.00 159 GLU A CA 1
ATOM 1298 C C . GLU A 1 159 ? -10.802 7.383 7.239 1.00 98.00 159 GLU A C 1
ATOM 1300 O O . GLU A 1 159 ? -11.942 7.199 7.665 1.00 98.00 159 GLU A O 1
ATOM 1305 N N . ASP A 1 160 ? -9.953 6.376 7.040 1.00 97.75 160 ASP A N 1
ATOM 1306 C CA . ASP A 1 160 ? -10.341 4.984 7.251 1.00 97.75 160 ASP A CA 1
ATOM 1307 C C . ASP A 1 160 ? -10.733 4.721 8.718 1.00 97.75 160 ASP A C 1
ATOM 1309 O O . ASP A 1 160 ? -11.685 3.980 8.974 1.00 97.75 160 ASP A O 1
ATOM 1313 N N . TYR A 1 161 ? -10.078 5.375 9.691 1.00 98.38 161 TYR A N 1
ATOM 1314 C CA . TYR A 1 161 ? -10.522 5.347 11.088 1.00 98.38 161 TYR A CA 1
ATOM 1315 C C . TYR A 1 161 ? -11.917 5.939 11.267 1.00 98.38 161 TYR A C 1
ATOM 1317 O O . TYR A 1 161 ? -12.720 5.334 11.971 1.00 98.38 161 TYR A O 1
ATOM 1325 N N . ARG A 1 162 ? -12.234 7.085 10.645 1.00 98.50 162 ARG A N 1
ATOM 1326 C CA . ARG A 1 162 ? -13.577 7.696 10.741 1.00 98.50 162 ARG A CA 1
ATOM 1327 C C . ARG A 1 162 ? -14.644 6.755 10.192 1.00 98.50 162 ARG A C 1
ATOM 1329 O O . ARG A 1 162 ? -15.649 6.521 10.861 1.00 98.50 162 ARG A O 1
ATOM 1336 N N . VAL A 1 163 ? -14.390 6.173 9.021 1.00 97.75 163 VAL A N 1
ATOM 1337 C CA . VAL A 1 163 ? -15.311 5.236 8.366 1.00 97.75 163 VAL A CA 1
ATOM 1338 C C . VAL A 1 163 ? -15.531 3.993 9.228 1.00 97.75 163 VAL A C 1
ATOM 1340 O O . VAL A 1 163 ? -16.675 3.639 9.521 1.00 97.75 163 VAL A O 1
ATOM 1343 N N . ALA A 1 164 ? -14.457 3.345 9.686 1.00 97.00 164 ALA A N 1
ATOM 1344 C CA . ALA A 1 164 ? -14.563 2.167 10.545 1.00 97.00 164 ALA A CA 1
ATOM 1345 C C . ALA A 1 164 ? -15.264 2.494 11.877 1.00 97.00 164 ALA A C 1
ATOM 1347 O O . ALA A 1 164 ? -16.116 1.731 12.336 1.00 97.00 164 ALA A O 1
ATOM 1348 N N . TRP A 1 165 ? -14.971 3.655 12.472 1.00 98.00 165 TRP A N 1
ATOM 1349 C CA . TRP A 1 165 ? -15.613 4.115 13.703 1.00 98.00 165 TRP A CA 1
ATOM 1350 C C . TRP A 1 165 ? -17.126 4.249 13.550 1.00 98.00 165 TRP A C 1
ATOM 1352 O O . TRP A 1 165 ? -17.869 3.753 14.400 1.00 98.00 165 TRP A O 1
ATOM 1362 N N . GLU A 1 166 ? -17.580 4.892 12.472 1.00 97.00 166 GLU A N 1
ATOM 1363 C CA . GLU A 1 166 ? -19.001 5.078 12.177 1.00 97.00 166 GLU A CA 1
ATOM 1364 C C . GLU A 1 166 ? -19.712 3.737 11.954 1.00 97.00 166 GLU A C 1
ATOM 1366 O O . GLU A 1 166 ? -20.804 3.516 12.484 1.00 97.00 166 GLU A O 1
ATOM 1371 N N . ILE A 1 167 ? -19.089 2.819 11.207 1.00 94.88 167 ILE A N 1
ATOM 1372 C CA . ILE A 1 167 ? -19.640 1.482 10.950 1.00 94.88 167 ILE A CA 1
ATOM 1373 C C . ILE A 1 167 ? -19.835 0.715 12.262 1.00 94.88 167 ILE A C 1
ATOM 1375 O O . ILE A 1 167 ? -20.921 0.180 12.503 1.00 94.88 167 ILE A O 1
ATOM 1379 N N . PHE A 1 168 ? -18.822 0.683 13.130 1.00 94.50 168 PHE A N 1
ATOM 1380 C CA . PHE A 1 168 ? -18.903 -0.066 14.385 1.00 94.50 168 PHE A CA 1
ATOM 1381 C C . PHE A 1 168 ? -19.848 0.575 15.411 1.00 94.50 168 PHE A C 1
ATOM 1383 O O . PHE A 1 168 ? -20.508 -0.149 16.154 1.00 94.50 168 PHE A O 1
ATOM 1390 N N . GLU A 1 169 ? -19.992 1.907 15.430 1.00 93.00 169 GLU A N 1
ATOM 1391 C CA . GLU A 1 169 ? -21.042 2.562 16.229 1.00 93.00 169 GLU A CA 1
ATOM 1392 C C . GLU A 1 169 ? -22.444 2.159 15.764 1.00 93.00 169 GLU A C 1
ATOM 1394 O O . GLU A 1 169 ? -23.292 1.802 16.583 1.00 93.00 169 GLU A O 1
ATOM 1399 N N . LYS A 1 170 ? -22.691 2.162 14.447 1.00 91.69 170 LYS A N 1
ATOM 1400 C CA . LYS A 1 170 ? -23.987 1.748 13.891 1.00 91.69 170 LYS A CA 1
ATOM 1401 C C . LYS A 1 170 ? -24.313 0.299 14.240 1.00 91.69 170 LYS A C 1
ATOM 1403 O O . LYS A 1 170 ? -25.441 0.020 14.624 1.00 91.69 170 LYS A O 1
ATOM 1408 N N . GLN A 1 171 ? -23.342 -0.608 14.141 1.00 83.94 171 GLN A N 1
ATOM 1409 C CA . GLN A 1 171 ? -23.545 -2.021 14.475 1.00 83.94 171 GLN A CA 1
ATOM 1410 C C . GLN A 1 171 ? -23.832 -2.240 15.963 1.00 83.94 171 GLN A C 1
ATOM 1412 O O . GLN A 1 171 ? -24.708 -3.035 16.288 1.00 83.94 171 GLN A O 1
ATOM 1417 N N . ARG A 1 172 ? -23.163 -1.504 16.862 1.00 79.38 172 ARG A N 1
ATOM 1418 C CA . ARG A 1 172 ? -23.445 -1.572 18.303 1.00 79.38 172 ARG A CA 1
ATOM 1419 C C . ARG A 1 172 ? -24.860 -1.106 18.640 1.00 79.38 172 ARG A C 1
ATOM 1421 O O . ARG A 1 172 ? -25.494 -1.695 19.497 1.00 79.38 172 ARG A O 1
ATOM 1428 N N . ASN A 1 173 ? -25.355 -0.069 17.967 1.00 68.75 173 ASN A N 1
ATOM 1429 C CA . ASN A 1 173 ? -26.695 0.470 18.223 1.00 68.75 173 ASN A CA 1
ATOM 1430 C C . ASN A 1 173 ? -27.828 -0.398 17.642 1.00 68.75 173 ASN A C 1
ATOM 1432 O O . ASN A 1 173 ? -28.998 -0.125 17.904 1.00 68.75 173 ASN A O 1
ATOM 1436 N N . LEU A 1 174 ? -27.492 -1.401 16.825 1.00 60.22 174 LEU A N 1
ATOM 1437 C CA . LEU A 1 174 ? -28.426 -2.359 16.227 1.00 60.22 174 LEU A CA 1
ATOM 1438 C C . LEU A 1 174 ? -28.445 -3.719 16.952 1.00 60.22 174 LEU A C 1
ATOM 1440 O O . LEU A 1 174 ? -29.256 -4.568 16.581 1.00 60.22 174 LEU A O 1
ATOM 1444 N N . ALA A 1 175 ? -27.560 -3.931 17.932 1.00 53.16 175 ALA A N 1
ATOM 1445 C CA . ALA A 1 175 ? -27.421 -5.156 18.724 1.00 53.16 175 ALA A CA 1
ATOM 1446 C C . ALA A 1 175 ? -27.981 -4.965 20.140 1.00 53.16 175 ALA A C 1
ATOM 1448 O O . ALA A 1 175 ? -28.558 -5.943 20.666 1.00 53.16 175 ALA A O 1
#

Radius of gyration: 19.24 Å; chains: 1; bounding box: 50×38×51 Å

Secondary structure (DSSP, 8-state):
--TTTGGG--SS--GGGS--SHHHHHHHHHHHHHHHHHHTT--HHHHHHHHHHH-HHHHHHHTT-EE-TTS-EEE---TTSTTSS--SS--HHHHHTT-EEEEE-SS-EEEEE---HHHHTT--S-EEEEEEEE-SSTTS-EEEEEEEESSPB---HHHHHHHHHHHHHHHHTT-

Sequence (175 aa):
MPRDFFANLTPEWQRHNALRSDYARRQALVEIDVLVAKALGLTLEELLTIYRVQFPVMRQYEADTWYDQNGRIVFTPSKGLVGVGLPRKAKPAELKEGTHYSIESPERSEYGIALGWEDIKEMQEGVVRKTYEDDTLPDGPWETTVTYQAPFFRPDREEDYRVAWEIFEKQRNLA

Foldseek 3Di:
DPPCLVVPDDPDDDPSVDDDAQQSVVLVVLLVLLVVCVVVVHDLVVSVVCCVPVPVVVLVFLVPFKAFPVRATQDTPDPVQPPGHFAQAFDPVVLVQAKAKFWDDPVDGDTSGGGGCVRPQPPAFTKMKIWGWDQPDPPGTDTDIDMGTDDMDRDDSSVSNVVSNVVVVVVVVVD

pLDDT: mean 94.08, std 7.03, range [53.16, 98.62]